Protein AF-X5QY39-F1 (afdb_monomer)

Radius of gyration: 16.55 Å; Cα contacts (8 Å, |Δi|>4): 180; chains: 1; bounding box: 40×33×47 Å

Sequence (160 aa):
MALITYFETDRGIRRLLRQPGYVEPRDAKIAARKLAQSSDRHQDLFDGYLDDIQMAYEMAAPWWADTVKAQQQQGLGRDEAIRKAFNKRAAGAAGHGNVVWIVRNYWLDCCDLNKSSGEIVYPETLLLQWLIDAKKKELVRLIACMPYWPVGMDENRAWC

Mean predicted aligned error: 3.16 Å

Nearest PDB structures (foldseek):
  4oyd-assembly2_D  TM=4.654E-01  e=6.163E+00  synthetic construct
  5jsb-assembly1_B  TM=5.039E-01  e=9.283E+00  synthetic construct
  8wcs-assembly1_A  TM=2.080E-01  e=7.564E+00  unidentified

Secondary structure (DSSP, 8-state):
-----SS-HHHHHHHHHHGGGGTSPPPHHHHT--GGGS-HHHHHHHHHHHHHHHHHHHHHHHHHHHHHHHHHTTT--HHHHHHHHHHH-TTGGGGSHHHHHHHHHHHHHHHHHHHHHS----HHIIIIIHHHHTT-HHHHHHHHT-SS-S--B-TTS-B-

pLDDT: mean 94.78, std 4.42, range [60.69, 98.75]

Foldseek 3Di:
DAFQDDDDLVVLLVCALCVVCVVPNDDPVLSPDALVNDDPVLVVLLVVLVVQLVVLCVVLRVVLVVQLVVLVVVVDDSSVSSVVSCVVPVLRSCPDPSNLVSLLVSQLVLLVCCVVVVRHHHSSCSQAVNCVVVVVPRSSSNSSSDPYRSWDADPVRHID

Solvent-accessible surface area (backbone atoms only — not comparable to full-atom values): 9031 Å² total; per-residue (Å²): 130,84,75,85,72,88,69,62,46,69,61,23,44,59,48,57,70,45,52,59,44,77,81,50,80,70,57,68,71,50,64,66,61,50,69,93,78,46,57,68,71,58,44,54,50,44,54,52,48,53,55,54,52,49,56,32,43,69,52,22,46,56,56,37,51,51,53,28,49,58,37,32,74,72,75,38,54,70,70,57,11,46,52,54,42,35,74,75,37,75,23,51,37,35,62,33,67,64,44,42,51,51,57,34,49,56,36,50,53,36,55,54,46,31,74,73,66,82,50,76,63,52,43,54,37,62,75,39,52,48,33,55,76,70,64,39,61,65,59,41,46,36,59,22,35,37,90,63,76,82,62,49,64,49,99,83,71,44,79,85

Structure (mmCIF, N/CA/C/O backbone):
data_AF-X5QY39-F1
#
_entry.id   AF-X5QY39-F1
#
loop_
_atom_site.group_PDB
_atom_site.id
_atom_site.type_symbol
_atom_site.label_atom_id
_atom_site.label_alt_id
_atom_site.label_comp_id
_atom_site.label_asym_id
_atom_site.label_entity_id
_atom_site.label_seq_id
_atom_site.pdbx_PDB_ins_code
_atom_site.Cartn_x
_atom_site.Cartn_y
_atom_site.Cartn_z
_atom_site.occupancy
_atom_site.B_iso_or_equiv
_atom_site.auth_seq_id
_atom_site.auth_comp_id
_atom_site.auth_asym_id
_atom_site.auth_atom_id
_atom_site.pdbx_PDB_model_num
ATOM 1 N N . MET A 1 1 ? -14.198 10.533 3.472 1.00 60.69 1 MET A N 1
ATOM 2 C CA . MET A 1 1 ? -13.927 10.662 4.925 1.00 60.69 1 MET A CA 1
ATOM 3 C C . MET A 1 1 ? -12.452 10.368 5.140 1.00 60.69 1 MET A C 1
ATOM 5 O O . MET A 1 1 ? -11.962 9.469 4.478 1.00 60.69 1 MET A O 1
ATOM 9 N N . ALA A 1 2 ? -11.739 11.114 5.985 1.00 84.06 2 ALA A N 1
ATOM 10 C CA . ALA A 1 2 ? -10.322 10.833 6.232 1.00 84.06 2 ALA A CA 1
ATOM 11 C C . ALA A 1 2 ? -10.155 9.503 6.989 1.00 84.06 2 ALA A C 1
ATOM 13 O O . ALA A 1 2 ? -10.902 9.241 7.937 1.00 84.06 2 ALA A O 1
ATOM 14 N N . LEU A 1 3 ? -9.180 8.683 6.592 1.00 91.94 3 LEU A N 1
ATOM 15 C CA . LEU A 1 3 ? -8.883 7.411 7.244 1.00 91.94 3 LEU A CA 1
ATOM 16 C C . LEU A 1 3 ? -8.473 7.636 8.706 1.00 91.94 3 LEU A C 1
ATOM 18 O O . LEU A 1 3 ? -7.610 8.467 8.996 1.00 91.94 3 LEU A O 1
ATOM 22 N N . ILE A 1 4 ? -9.078 6.875 9.622 1.00 93.12 4 ILE A N 1
ATOM 23 C CA . ILE A 1 4 ? -8.777 6.944 11.055 1.00 93.12 4 ILE A CA 1
ATOM 24 C C . ILE A 1 4 ? -7.444 6.247 11.330 1.00 93.12 4 ILE A C 1
ATOM 26 O O . ILE A 1 4 ? -7.333 5.028 11.194 1.00 93.12 4 ILE A O 1
ATOM 30 N N . THR A 1 5 ? -6.453 7.008 11.786 1.00 90.31 5 THR A N 1
ATOM 31 C CA . THR A 1 5 ? -5.117 6.500 12.120 1.00 90.31 5 THR A CA 1
ATOM 32 C C . THR A 1 5 ? -4.665 6.981 13.492 1.00 90.31 5 THR A C 1
ATOM 34 O O . THR A 1 5 ? -5.024 8.076 13.913 1.00 90.31 5 THR A O 1
ATOM 37 N N . TYR A 1 6 ? -3.856 6.172 14.179 1.00 88.81 6 TYR A N 1
ATOM 38 C CA . TYR A 1 6 ? -3.189 6.560 15.428 1.00 88.81 6 TYR A CA 1
ATOM 39 C C . TYR A 1 6 ? -1.720 6.941 15.211 1.00 88.81 6 TYR A C 1
ATOM 41 O O . TYR A 1 6 ? -1.192 7.816 15.886 1.00 88.81 6 TYR A O 1
ATOM 49 N N . PHE A 1 7 ? -1.056 6.290 14.254 1.00 87.19 7 PHE A N 1
ATOM 50 C CA . PHE A 1 7 ? 0.351 6.529 13.956 1.00 87.19 7 PHE A CA 1
ATOM 51 C C . PHE A 1 7 ? 0.537 7.610 12.890 1.00 87.19 7 PHE A C 1
ATOM 53 O O . PHE A 1 7 ? -0.279 7.753 11.978 1.00 87.19 7 PHE A O 1
ATOM 60 N N . GLU A 1 8 ? 1.650 8.337 12.983 1.00 91.62 8 GLU A N 1
ATOM 61 C CA . GLU A 1 8 ? 2.041 9.338 11.992 1.00 91.62 8 GLU A CA 1
ATOM 62 C C . GLU A 1 8 ? 2.308 8.701 10.624 1.00 91.62 8 GLU A C 1
ATOM 64 O O . GLU A 1 8 ? 3.168 7.823 10.480 1.00 91.62 8 GLU A O 1
ATOM 69 N N . THR A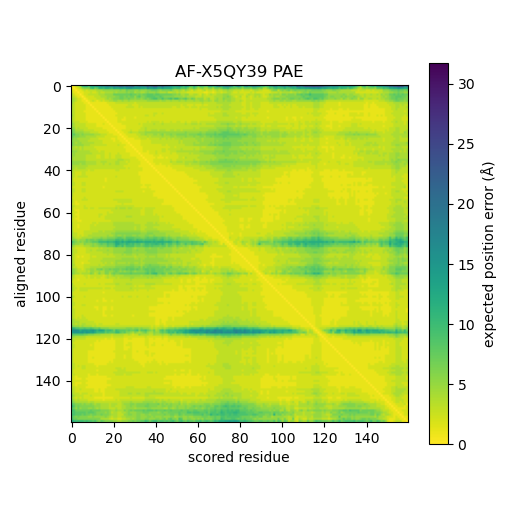 1 9 ? 1.608 9.195 9.602 1.00 94.75 9 THR A N 1
ATOM 70 C CA . THR A 1 9 ? 1.717 8.700 8.224 1.00 94.75 9 THR A CA 1
ATOM 71 C C . THR A 1 9 ? 3.149 8.795 7.694 1.00 94.75 9 THR A C 1
ATOM 73 O O . THR A 1 9 ? 3.671 7.810 7.179 1.00 94.75 9 THR A O 1
ATOM 76 N N . ASP A 1 10 ? 3.834 9.922 7.899 1.00 96.94 10 ASP A N 1
ATOM 77 C CA . ASP A 1 10 ? 5.189 10.134 7.372 1.00 96.94 10 ASP A CA 1
ATOM 78 C C . ASP A 1 10 ? 6.214 9.156 7.952 1.00 96.94 10 ASP A C 1
ATOM 80 O O . ASP A 1 10 ? 7.150 8.732 7.267 1.00 96.94 10 ASP A O 1
ATOM 84 N N . ARG A 1 11 ? 6.039 8.758 9.218 1.00 95.88 11 ARG A N 1
ATOM 85 C CA . ARG A 1 11 ? 6.880 7.732 9.837 1.00 95.88 11 ARG A CA 1
ATOM 86 C C . ARG A 1 11 ? 6.652 6.372 9.178 1.00 95.88 11 ARG A C 1
ATOM 88 O O . ARG A 1 11 ? 7.625 5.659 8.936 1.00 95.88 11 ARG A O 1
ATOM 95 N N . GLY A 1 12 ? 5.399 6.037 8.875 1.00 96.81 12 GLY A N 1
ATOM 96 C CA . GLY A 1 12 ? 5.034 4.828 8.138 1.00 96.81 12 GLY A CA 1
ATOM 97 C C . GLY A 1 12 ? 5.617 4.801 6.727 1.00 96.81 12 GLY A C 1
ATOM 98 O O . GLY A 1 12 ? 6.260 3.820 6.360 1.00 96.81 12 GLY A O 1
ATOM 99 N N . ILE A 1 13 ? 5.501 5.911 5.990 1.00 98.12 13 ILE A N 1
ATOM 100 C CA . ILE A 1 13 ? 6.080 6.066 4.647 1.00 98.12 13 ILE A CA 1
ATOM 101 C C . ILE A 1 13 ? 7.588 5.813 4.676 1.00 98.12 13 ILE A C 1
ATOM 103 O O . ILE A 1 13 ? 8.093 4.945 3.964 1.00 98.12 13 ILE A O 1
ATOM 107 N N . ARG A 1 14 ? 8.316 6.539 5.538 1.00 97.75 14 ARG A N 1
ATOM 108 C CA . ARG A 1 14 ? 9.777 6.404 5.643 1.00 97.75 14 ARG A CA 1
ATOM 109 C C . ARG A 1 14 ? 10.202 4.988 6.014 1.00 97.75 14 ARG A C 1
ATOM 111 O O . ARG A 1 14 ? 11.219 4.522 5.511 1.00 97.75 14 ARG A O 1
ATOM 118 N N . ARG A 1 15 ? 9.458 4.326 6.908 1.00 97.19 15 ARG A N 1
ATOM 119 C CA . ARG A 1 15 ? 9.722 2.937 7.301 1.00 97.19 15 ARG A CA 1
ATOM 120 C C . ARG A 1 15 ? 9.569 2.008 6.101 1.00 97.19 15 ARG A C 1
ATOM 122 O O . ARG A 1 15 ? 10.509 1.288 5.789 1.00 97.19 15 ARG A O 1
ATOM 129 N N . LEU A 1 16 ? 8.414 2.034 5.442 1.00 97.69 16 LEU A N 1
ATOM 130 C CA . LEU A 1 16 ? 8.081 1.080 4.386 1.00 97.69 16 LEU A CA 1
ATOM 131 C C . LEU A 1 16 ? 8.958 1.254 3.142 1.00 97.69 16 LEU A C 1
ATOM 133 O O . LEU A 1 16 ? 9.442 0.261 2.615 1.00 97.69 16 LEU A O 1
ATOM 137 N N . LEU A 1 17 ? 9.271 2.485 2.728 1.00 97.88 17 LEU A N 1
ATOM 138 C CA . LEU A 1 17 ? 10.171 2.710 1.586 1.00 97.88 17 LEU A CA 1
ATOM 139 C C . LEU A 1 17 ? 11.626 2.285 1.852 1.00 97.88 17 LEU A C 1
ATOM 141 O O . LEU A 1 17 ? 12.383 2.067 0.915 1.00 97.88 17 LEU A O 1
ATOM 145 N N . ARG A 1 18 ? 12.047 2.190 3.120 1.00 96.19 18 ARG A N 1
ATOM 146 C CA . ARG A 1 18 ? 13.415 1.781 3.489 1.00 96.19 18 ARG A CA 1
ATOM 147 C C . ARG A 1 18 ? 13.533 0.304 3.832 1.00 96.19 18 ARG A C 1
ATOM 149 O O . ARG A 1 18 ? 14.602 -0.266 3.649 1.00 96.19 18 ARG A O 1
ATOM 156 N N . GLN A 1 19 ? 12.466 -0.289 4.362 1.00 94.94 19 GLN A N 1
ATOM 157 C CA . GLN A 1 19 ? 12.480 -1.630 4.942 1.00 94.94 19 GLN A CA 1
ATOM 158 C C . GLN A 1 19 ? 13.056 -2.708 4.006 1.00 94.94 19 GLN A C 1
ATOM 160 O O . GLN A 1 19 ? 13.890 -3.478 4.482 1.00 94.94 19 GLN A O 1
ATOM 165 N N . PRO A 1 20 ? 12.693 -2.773 2.709 1.00 95.00 20 PRO A N 1
ATOM 166 C CA . PRO A 1 20 ? 13.219 -3.806 1.813 1.00 95.00 20 PRO A CA 1
ATOM 167 C C . PRO A 1 20 ? 14.736 -3.702 1.614 1.00 95.00 20 PRO A C 1
ATOM 169 O O . PRO A 1 20 ? 15.419 -4.719 1.522 1.00 95.00 20 PRO A O 1
ATOM 172 N N . GLY A 1 21 ? 15.277 -2.479 1.675 1.00 93.81 21 GLY A N 1
ATOM 173 C CA . GLY A 1 21 ? 16.712 -2.195 1.614 1.00 93.81 21 GLY A CA 1
ATOM 174 C C . GLY A 1 21 ? 17.538 -2.766 2.769 1.00 93.81 21 GLY A C 1
ATOM 175 O O . GLY A 1 21 ? 18.758 -2.847 2.651 1.00 93.81 21 GLY A O 1
ATOM 176 N N . TYR A 1 22 ? 16.903 -3.171 3.874 1.00 91.38 22 TYR A N 1
ATOM 177 C CA . TYR A 1 22 ? 17.579 -3.879 4.968 1.00 91.38 22 TYR A CA 1
ATOM 178 C C . TYR A 1 22 ? 17.797 -5.367 4.681 1.00 91.38 22 TYR A C 1
ATOM 180 O O . TYR A 1 22 ? 18.602 -5.996 5.363 1.00 91.38 22 TYR A O 1
ATOM 188 N N . VAL A 1 23 ? 17.082 -5.921 3.700 1.00 89.88 23 VAL A N 1
ATOM 189 C CA . VAL A 1 23 ? 17.199 -7.323 3.282 1.00 89.88 23 VAL A CA 1
ATOM 190 C C . VAL A 1 23 ? 18.041 -7.419 2.014 1.00 89.88 23 VAL A C 1
ATOM 192 O O . VAL A 1 23 ? 19.002 -8.181 1.959 1.00 89.88 23 VAL A O 1
ATOM 195 N N . GLU A 1 24 ? 17.714 -6.602 1.014 1.00 89.81 24 GLU A N 1
ATOM 196 C CA . GLU A 1 24 ? 18.415 -6.548 -0.264 1.00 89.81 24 GLU A CA 1
ATOM 197 C C . GLU A 1 24 ? 18.715 -5.082 -0.622 1.00 89.81 24 GLU A C 1
ATOM 199 O O . GLU A 1 24 ? 17.776 -4.293 -0.778 1.00 89.81 24 GLU A O 1
ATOM 204 N N . PRO A 1 25 ? 19.998 -4.691 -0.766 1.00 92.94 25 PRO A N 1
ATOM 205 C CA . PRO A 1 25 ? 20.374 -3.309 -1.038 1.00 92.94 25 PRO A CA 1
ATOM 206 C C . PRO A 1 25 ? 19.656 -2.723 -2.256 1.00 92.94 25 PRO A C 1
ATOM 208 O O . PRO A 1 25 ? 19.605 -3.331 -3.323 1.00 92.94 25 PRO A O 1
ATOM 211 N N . ARG A 1 26 ? 19.129 -1.506 -2.102 1.00 94.69 26 ARG A N 1
ATOM 212 C CA . ARG A 1 26 ? 18.454 -0.774 -3.177 1.00 94.69 26 ARG A CA 1
ATOM 213 C C . ARG A 1 26 ? 19.401 0.217 -3.835 1.00 94.69 26 ARG A C 1
ATOM 215 O O . ARG A 1 26 ? 19.980 1.071 -3.165 1.00 94.69 26 ARG A O 1
ATOM 222 N N . ASP A 1 27 ? 19.505 0.143 -5.156 1.00 96.62 27 ASP A N 1
ATOM 223 C CA . ASP A 1 27 ? 20.116 1.202 -5.961 1.00 96.62 27 ASP A CA 1
ATOM 224 C C . ASP A 1 27 ? 19.245 2.472 -5.943 1.00 96.62 27 ASP A C 1
ATOM 226 O O . ASP A 1 27 ? 18.044 2.431 -6.223 1.00 96.62 27 ASP A O 1
ATOM 230 N N . ALA A 1 28 ? 19.858 3.616 -5.632 1.00 94.19 28 ALA A N 1
ATOM 231 C CA . ALA A 1 28 ? 19.149 4.884 -5.477 1.00 94.19 28 ALA A CA 1
ATOM 232 C C . ALA A 1 28 ? 18.534 5.414 -6.784 1.00 94.19 28 ALA A C 1
ATOM 234 O O . ALA A 1 28 ? 17.495 6.074 -6.738 1.00 94.19 28 ALA A O 1
ATOM 235 N N . LYS A 1 29 ? 19.141 5.135 -7.946 1.00 94.81 29 LYS A N 1
ATOM 236 C CA . LYS A 1 29 ? 18.600 5.547 -9.251 1.00 94.81 29 LYS A CA 1
ATOM 237 C C . LYS A 1 29 ? 17.356 4.737 -9.589 1.00 94.81 29 LYS A C 1
ATOM 239 O O . LYS A 1 29 ? 16.374 5.313 -10.046 1.00 94.81 29 LYS A O 1
ATOM 244 N N . ILE A 1 30 ? 17.380 3.429 -9.323 1.00 95.50 30 ILE A N 1
ATOM 245 C CA . ILE A 1 30 ? 16.208 2.561 -9.506 1.00 95.50 30 ILE A CA 1
ATOM 246 C C . ILE A 1 30 ? 15.089 2.969 -8.537 1.00 95.50 30 ILE A C 1
ATOM 248 O O . ILE A 1 30 ? 13.947 3.134 -8.958 1.00 95.50 30 ILE A O 1
ATOM 252 N N . ALA A 1 31 ? 15.411 3.227 -7.266 1.00 94.88 31 ALA A N 1
ATOM 253 C CA . ALA A 1 31 ? 14.425 3.648 -6.266 1.00 94.88 31 ALA A CA 1
ATOM 254 C C . ALA A 1 31 ? 13.752 4.995 -6.596 1.00 94.88 31 ALA A C 1
ATOM 256 O O . ALA A 1 31 ? 12.590 5.205 -6.250 1.00 94.88 31 ALA A O 1
ATOM 257 N N . ALA A 1 32 ? 14.461 5.897 -7.283 1.00 94.44 32 ALA A N 1
ATOM 258 C CA . ALA A 1 32 ? 13.948 7.201 -7.702 1.00 94.44 32 ALA A CA 1
ATOM 259 C C . ALA A 1 32 ? 13.116 7.171 -9.001 1.00 94.44 32 ALA A C 1
ATOM 261 O O . ALA A 1 32 ? 12.614 8.222 -9.416 1.00 94.44 32 ALA A O 1
ATOM 262 N N . ARG A 1 33 ? 12.974 6.005 -9.649 1.00 95.06 33 ARG A N 1
ATOM 263 C CA . ARG A 1 33 ? 12.281 5.855 -10.935 1.00 95.06 33 ARG A CA 1
ATOM 264 C C . ARG A 1 33 ? 10.829 6.327 -10.847 1.00 95.06 33 ARG A C 1
ATOM 266 O O . ARG A 1 33 ? 10.068 5.929 -9.961 1.00 95.06 33 ARG A O 1
ATOM 273 N N . LYS A 1 34 ? 10.441 7.179 -11.795 1.00 96.38 34 LYS A N 1
ATOM 274 C CA . LYS A 1 34 ? 9.067 7.677 -11.929 1.00 96.38 34 LYS A CA 1
ATOM 275 C C . LYS A 1 34 ? 8.237 6.760 -12.818 1.00 96.38 34 LYS A C 1
ATOM 277 O O . LYS A 1 34 ? 8.775 6.150 -13.733 1.00 96.38 34 LYS A O 1
ATOM 282 N N . LEU A 1 35 ? 6.923 6.744 -12.592 1.00 95.38 35 LEU A N 1
ATOM 283 C CA . LEU A 1 35 ? 5.959 5.977 -13.389 1.00 95.38 35 LEU A CA 1
ATOM 284 C C . LEU A 1 35 ? 6.146 6.198 -14.900 1.00 95.38 35 LEU A C 1
ATOM 286 O O . LEU A 1 35 ? 6.345 5.245 -15.641 1.00 95.38 35 LEU A O 1
ATOM 290 N N . ALA A 1 36 ? 6.218 7.458 -15.338 1.00 95.12 36 ALA A N 1
ATOM 291 C CA . ALA A 1 36 ? 6.392 7.824 -16.748 1.00 95.12 36 ALA A CA 1
ATOM 292 C C . ALA A 1 36 ? 7.756 7.435 -17.358 1.00 95.12 36 ALA A C 1
ATOM 294 O O . ALA A 1 36 ? 7.968 7.600 -18.554 1.00 95.12 36 ALA A O 1
ATOM 295 N N . GLN A 1 37 ? 8.710 6.990 -16.537 1.00 93.88 37 GLN A N 1
ATOM 296 C CA . GLN A 1 37 ? 10.016 6.491 -16.980 1.00 93.88 37 GLN A CA 1
ATOM 297 C C . GLN A 1 37 ? 10.068 4.961 -16.991 1.00 93.88 37 GLN A C 1
ATOM 299 O O . GLN A 1 37 ? 11.124 4.402 -17.287 1.00 93.88 37 GLN A O 1
ATOM 304 N N . SER A 1 38 ? 8.974 4.304 -16.598 1.00 94.00 38 SER A N 1
ATOM 305 C CA . SER A 1 38 ? 8.880 2.853 -16.556 1.00 94.00 38 SER A CA 1
ATOM 306 C C . SER A 1 38 ? 8.217 2.275 -17.796 1.00 94.00 38 SER A C 1
ATOM 308 O O . SER A 1 38 ? 7.459 2.969 -18.470 1.00 94.00 38 SER A O 1
ATOM 310 N N . SER A 1 39 ? 8.501 1.012 -18.105 1.00 95.44 39 SER A N 1
ATOM 311 C CA . SER A 1 39 ? 7.865 0.307 -19.223 1.00 95.44 39 SER A CA 1
ATOM 312 C C . SER A 1 39 ? 6.335 0.340 -19.133 1.00 95.44 39 SER A C 1
ATOM 314 O O . SER A 1 39 ? 5.803 0.236 -18.027 1.00 95.44 39 SER A O 1
ATOM 316 N N . ASP A 1 40 ? 5.640 0.315 -20.271 1.00 96.44 40 ASP A N 1
ATOM 317 C CA . ASP A 1 40 ? 4.168 0.301 -20.339 1.00 96.44 40 ASP A CA 1
ATOM 318 C C . ASP A 1 40 ? 3.543 -0.779 -19.441 1.00 96.44 40 ASP A C 1
ATOM 320 O O . ASP A 1 40 ? 2.627 -0.501 -18.681 1.00 96.44 40 ASP A O 1
ATOM 324 N N . ARG A 1 41 ? 4.137 -1.979 -19.386 1.00 97.44 41 ARG A N 1
ATOM 325 C CA . ARG A 1 41 ? 3.662 -3.068 -18.512 1.00 97.44 41 ARG A CA 1
ATOM 326 C C . ARG A 1 41 ? 3.690 -2.732 -17.016 1.00 97.44 41 ARG A C 1
ATOM 328 O O . ARG A 1 41 ? 2.857 -3.228 -16.268 1.00 97.44 41 ARG A O 1
ATOM 335 N N . HIS A 1 42 ? 4.658 -1.935 -16.563 1.00 98.12 42 HIS A N 1
ATOM 336 C CA . HIS A 1 42 ? 4.724 -1.488 -15.168 1.00 98.12 42 HIS A CA 1
ATOM 337 C C . HIS A 1 42 ? 3.701 -0.387 -14.892 1.00 98.12 42 HIS A C 1
ATOM 339 O O . HIS A 1 42 ? 3.183 -0.305 -13.779 1.00 98.12 42 HIS A O 1
ATOM 345 N N . GLN A 1 43 ? 3.409 0.439 -15.899 1.00 97.81 43 GLN A N 1
ATOM 346 C CA . GLN A 1 43 ? 2.351 1.439 -15.817 1.00 97.81 43 GLN A CA 1
ATOM 347 C C . GLN A 1 43 ? 0.984 0.751 -15.720 1.00 97.81 43 GLN A C 1
ATOM 349 O O . GLN A 1 43 ? 0.259 1.012 -14.765 1.00 97.81 43 GLN A O 1
ATOM 354 N N . ASP A 1 44 ? 0.715 -0.229 -16.588 1.00 98.25 44 ASP A N 1
ATOM 355 C CA . ASP A 1 44 ? -0.503 -1.049 -16.554 1.00 98.25 44 ASP A CA 1
ATOM 356 C C . ASP A 1 44 ? -0.663 -1.781 -15.209 1.00 98.25 44 ASP A C 1
ATOM 358 O O . ASP A 1 44 ? -1.753 -1.824 -14.634 1.00 98.25 44 ASP A O 1
ATOM 362 N N . LEU A 1 45 ? 0.433 -2.332 -14.668 1.00 98.56 45 LEU A N 1
ATOM 363 C CA . LEU A 1 45 ? 0.425 -2.987 -13.358 1.00 98.56 45 LEU A CA 1
ATOM 364 C C . LEU A 1 45 ? 0.067 -2.001 -12.234 1.00 98.56 45 LEU A C 1
ATOM 366 O O . LEU A 1 45 ? -0.674 -2.354 -11.317 1.00 98.56 45 LEU A O 1
ATOM 370 N N . PHE A 1 46 ? 0.578 -0.769 -12.292 1.00 98.62 46 PHE A N 1
ATOM 371 C CA . PHE A 1 46 ? 0.246 0.260 -11.309 1.00 98.62 46 PHE A CA 1
ATOM 372 C C . PHE A 1 46 ? -1.195 0.761 -11.436 1.00 98.62 46 PHE A C 1
ATOM 374 O O . PHE A 1 46 ? -1.835 0.996 -10.412 1.00 98.62 46 PHE A O 1
ATOM 381 N N . ASP A 1 47 ? -1.716 0.895 -12.653 1.00 98.56 47 ASP A N 1
ATOM 382 C CA . ASP A 1 47 ? -3.107 1.289 -12.877 1.00 98.56 47 ASP A CA 1
ATOM 383 C C . ASP A 1 47 ? -4.067 0.229 -12.320 1.00 98.56 47 ASP A C 1
ATOM 385 O O . ASP A 1 47 ? -4.967 0.562 -11.547 1.00 98.56 47 ASP A O 1
ATOM 389 N N . GLY A 1 48 ? -3.797 -1.056 -12.580 1.00 98.69 48 GLY A N 1
ATOM 390 C CA . GLY A 1 48 ? -4.547 -2.150 -11.957 1.00 98.69 48 GLY A CA 1
ATOM 391 C C . GLY A 1 48 ? -4.455 -2.124 -10.428 1.00 98.69 48 GLY A C 1
ATOM 392 O O . GLY A 1 48 ? -5.472 -2.212 -9.740 1.00 98.69 48 GLY A O 1
ATOM 393 N N . TYR A 1 49 ? -3.247 -1.929 -9.885 1.00 98.75 49 TYR A N 1
ATOM 394 C CA . TYR A 1 49 ? -3.044 -1.809 -8.438 1.00 98.75 49 TYR A CA 1
ATOM 395 C C . TYR A 1 49 ? -3.886 -0.682 -7.841 1.00 98.75 49 TYR A C 1
ATOM 397 O O . TYR A 1 49 ? -4.478 -0.848 -6.773 1.00 98.75 49 TYR A O 1
ATOM 405 N N . LEU A 1 50 ? -3.920 0.469 -8.514 1.00 98.50 50 LEU A N 1
ATOM 406 C CA . LEU A 1 50 ? -4.625 1.654 -8.058 1.00 98.50 50 LEU A CA 1
ATOM 407 C C . LEU A 1 50 ? -6.137 1.415 -7.968 1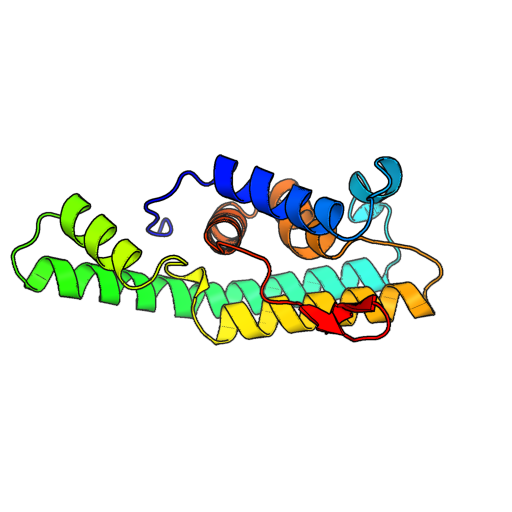.00 98.50 50 LEU A C 1
ATOM 409 O O . LEU A 1 50 ? -6.745 1.825 -6.975 1.00 98.50 50 LEU A O 1
ATOM 413 N N . ASP A 1 51 ? -6.722 0.751 -8.960 1.00 98.44 51 ASP A N 1
ATOM 414 C CA . ASP A 1 51 ? -8.148 0.420 -8.974 1.00 98.44 51 ASP A CA 1
ATOM 415 C C . ASP A 1 51 ? -8.497 -0.587 -7.867 1.00 98.44 51 ASP A C 1
ATOM 417 O O . ASP A 1 51 ? -9.403 -0.354 -7.055 1.00 98.44 51 ASP A O 1
ATOM 421 N N . ASP A 1 52 ? -7.713 -1.658 -7.750 1.00 98.69 52 ASP A N 1
ATOM 422 C CA . ASP A 1 52 ? -7.937 -2.708 -6.758 1.00 98.69 52 ASP A CA 1
ATOM 423 C C . ASP A 1 52 ? -7.776 -2.191 -5.323 1.00 98.69 52 ASP A C 1
ATOM 425 O O . ASP A 1 52 ? -8.621 -2.439 -4.449 1.00 98.69 52 ASP A O 1
ATOM 429 N N . ILE A 1 53 ? -6.710 -1.431 -5.048 1.00 98.50 53 ILE A N 1
ATOM 430 C CA . ILE A 1 53 ? -6.473 -0.895 -3.704 1.00 98.50 53 ILE A CA 1
ATOM 431 C C . ILE A 1 53 ? -7.507 0.170 -3.329 1.00 98.50 53 ILE A C 1
ATOM 433 O O . ILE A 1 53 ? -7.847 0.294 -2.148 1.00 98.50 53 ILE A O 1
ATOM 437 N N . GLN A 1 54 ? -8.038 0.911 -4.306 1.00 98.38 54 GLN A N 1
ATOM 438 C CA . GLN A 1 54 ? -9.135 1.853 -4.096 1.00 98.38 54 GLN A CA 1
ATOM 439 C C . GLN A 1 54 ? -10.418 1.116 -3.693 1.00 98.38 54 GLN A C 1
ATOM 441 O O . GLN A 1 54 ? -11.029 1.470 -2.681 1.00 98.38 54 GLN A O 1
ATOM 446 N N . MET A 1 55 ? -10.777 0.039 -4.395 1.00 97.88 55 MET A N 1
ATOM 447 C CA . MET A 1 55 ? -11.915 -0.806 -4.021 1.00 97.88 55 MET A CA 1
ATOM 448 C C . MET A 1 55 ? -11.732 -1.413 -2.619 1.00 97.88 55 MET A C 1
ATOM 450 O O . MET A 1 55 ? -12.643 -1.389 -1.786 1.00 97.88 55 MET A O 1
ATOM 454 N N . ALA A 1 56 ? -10.534 -1.908 -2.296 1.00 98.00 56 ALA A N 1
ATOM 455 C CA . ALA A 1 56 ? -10.259 -2.440 -0.964 1.00 98.00 56 ALA A CA 1
ATOM 456 C C . ALA A 1 56 ? -10.288 -1.366 0.132 1.00 98.00 56 ALA A C 1
ATOM 458 O O . ALA A 1 56 ? -10.736 -1.651 1.246 1.00 98.00 56 ALA A O 1
ATOM 459 N N . TYR A 1 57 ? -9.857 -0.137 -0.163 1.00 97.81 57 TYR A N 1
ATOM 460 C CA . TYR A 1 57 ? -9.971 1.000 0.752 1.00 97.81 57 TYR A CA 1
ATOM 461 C C . TYR A 1 57 ? -11.434 1.293 1.105 1.00 97.81 57 TYR A C 1
ATOM 463 O O . TYR A 1 57 ? -11.750 1.498 2.281 1.00 97.81 57 TYR A O 1
ATOM 471 N N . GLU A 1 58 ? -12.330 1.258 0.118 1.00 97.19 58 GLU A N 1
ATOM 472 C CA . GLU A 1 58 ? -13.762 1.517 0.306 1.00 97.19 58 GLU A CA 1
ATOM 473 C C . GLU A 1 58 ? -14.442 0.497 1.223 1.00 97.19 58 GLU A C 1
ATOM 475 O O . GLU A 1 58 ? -15.409 0.833 1.902 1.00 97.19 58 GLU A O 1
ATOM 480 N N . MET A 1 59 ? -13.894 -0.715 1.330 1.0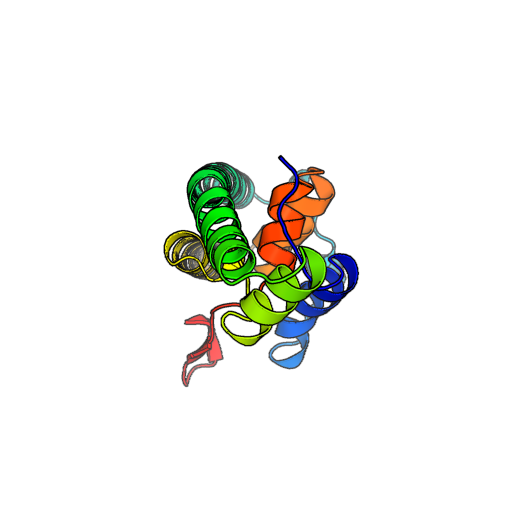0 96.69 59 MET A N 1
ATOM 481 C CA . MET A 1 59 ? -14.345 -1.731 2.285 1.00 96.69 59 MET A CA 1
ATOM 482 C C . MET A 1 59 ? -13.640 -1.607 3.643 1.00 96.69 59 MET A C 1
ATOM 484 O O . MET A 1 59 ? -14.267 -1.668 4.706 1.00 96.69 59 MET A O 1
ATOM 488 N N . ALA A 1 60 ? -12.319 -1.422 3.623 1.00 97.44 60 ALA A N 1
ATOM 489 C CA . ALA A 1 60 ? -11.481 -1.456 4.815 1.00 97.44 60 ALA A CA 1
ATOM 490 C C . ALA A 1 60 ? -11.673 -0.227 5.713 1.00 97.44 60 ALA A C 1
ATOM 492 O O . ALA A 1 60 ? -11.639 -0.346 6.942 1.00 97.44 60 ALA A O 1
ATOM 493 N N . ALA A 1 61 ? -11.877 0.957 5.128 1.00 97.12 61 ALA A N 1
ATOM 494 C CA . ALA A 1 61 ? -12.032 2.189 5.894 1.00 97.12 61 ALA A CA 1
ATOM 495 C C . ALA A 1 61 ? -13.332 2.208 6.729 1.00 97.12 61 ALA A C 1
ATOM 497 O O . ALA A 1 61 ? -13.234 2.495 7.928 1.00 97.12 61 ALA A O 1
ATOM 498 N N . PRO A 1 62 ? -14.520 1.850 6.191 1.00 96.69 62 PRO A N 1
ATOM 499 C CA . PRO A 1 62 ? -15.735 1.700 6.996 1.00 96.69 62 PRO A CA 1
ATOM 500 C C . PRO A 1 62 ? -15.616 0.612 8.064 1.00 96.69 62 PRO A C 1
ATOM 502 O O . PRO A 1 62 ? -15.905 0.875 9.229 1.00 96.69 62 PRO A O 1
ATOM 505 N N . TRP A 1 63 ? -15.091 -0.566 7.711 1.00 96.44 63 TRP A N 1
ATOM 506 C CA . TRP A 1 63 ? -14.85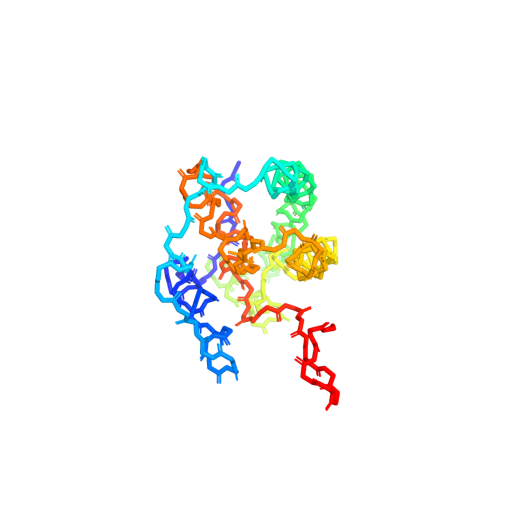9 -1.653 8.671 1.00 96.44 63 TRP A CA 1
ATOM 507 C C . TRP A 1 63 ? -14.005 -1.206 9.869 1.00 96.44 63 TRP A C 1
ATOM 509 O O . TRP A 1 63 ? -14.279 -1.537 11.031 1.00 96.44 63 TRP A O 1
ATOM 519 N N . TRP A 1 64 ? -12.960 -0.423 9.600 1.00 96.94 64 TRP A N 1
ATOM 520 C CA . TRP A 1 64 ? -12.107 0.119 10.648 1.00 96.94 64 TRP A CA 1
ATOM 521 C C . TRP A 1 64 ? -12.816 1.190 11.480 1.00 96.94 64 TRP A C 1
ATOM 523 O O . TRP A 1 64 ? -12.705 1.190 12.709 1.00 96.94 64 TRP A O 1
ATOM 533 N N . ALA A 1 65 ? -13.585 2.069 10.837 1.00 96.19 65 ALA A N 1
ATOM 534 C CA . ALA A 1 65 ? -14.387 3.069 11.530 1.00 96.19 65 ALA A CA 1
ATOM 535 C C . ALA A 1 65 ? -15.405 2.425 12.482 1.00 96.19 65 ALA A C 1
ATOM 537 O O . ALA A 1 65 ? -15.508 2.849 13.635 1.00 96.19 65 ALA A O 1
ATOM 538 N N . ASP A 1 66 ? -16.071 1.353 12.058 1.00 95.44 66 ASP A N 1
ATOM 539 C CA . ASP A 1 66 ? -16.991 0.590 12.904 1.00 95.44 66 ASP A CA 1
ATOM 540 C C . ASP A 1 66 ? -16.266 -0.110 14.060 1.00 95.44 66 ASP A C 1
ATOM 542 O O . ASP A 1 66 ? -16.762 -0.130 15.188 1.00 95.44 66 ASP A O 1
ATOM 546 N N . THR A 1 67 ? -15.043 -0.600 13.830 1.00 93.88 67 THR A N 1
ATOM 547 C CA . THR A 1 67 ? -14.196 -1.160 14.896 1.00 93.88 67 THR A CA 1
ATOM 548 C C . THR A 1 67 ? -13.880 -0.118 15.977 1.00 93.88 67 THR A C 1
ATOM 550 O O . THR A 1 67 ? -13.947 -0.424 17.172 1.00 93.88 67 THR A O 1
ATOM 553 N N . VAL A 1 68 ? -13.555 1.118 15.584 1.00 94.94 68 VAL A N 1
ATOM 554 C CA . VAL A 1 68 ? -13.313 2.230 16.521 1.00 94.94 68 VAL A CA 1
ATOM 555 C C . VAL A 1 68 ? -14.610 2.642 17.219 1.00 94.94 68 VAL A C 1
ATOM 557 O O . VAL A 1 68 ? -14.627 2.795 18.442 1.00 94.94 68 VAL A O 1
ATOM 560 N N . LYS A 1 69 ? -15.717 2.749 16.479 1.00 95.00 69 LYS A N 1
ATOM 561 C CA . LYS A 1 69 ? -17.042 3.081 17.020 1.00 95.00 69 LYS A CA 1
ATOM 562 C C . LYS A 1 69 ? -17.497 2.075 18.078 1.00 95.00 69 LYS A C 1
ATOM 564 O O . LYS A 1 69 ? -18.007 2.479 19.120 1.00 95.00 69 LYS A O 1
ATOM 569 N N . ALA A 1 70 ? -17.240 0.785 17.870 1.00 92.88 70 ALA A N 1
ATOM 570 C CA . ALA A 1 70 ? -17.523 -0.252 18.858 1.00 92.88 70 ALA A CA 1
ATOM 571 C C . ALA A 1 70 ? -16.732 -0.058 20.166 1.00 92.88 70 ALA A C 1
ATOM 573 O O . ALA A 1 70 ? -17.238 -0.380 21.238 1.00 92.88 70 ALA A O 1
ATOM 574 N N . GLN A 1 71 ? -15.513 0.502 20.118 1.00 92.12 71 GLN A N 1
ATOM 575 C CA . GLN A 1 71 ? -14.777 0.882 21.333 1.00 92.12 71 GLN A CA 1
ATOM 576 C C . GLN A 1 71 ? -15.405 2.105 22.020 1.00 92.12 71 GLN A C 1
ATOM 578 O O . GLN A 1 71 ? -15.475 2.139 23.246 1.00 92.12 71 GLN A O 1
ATOM 583 N N . GLN A 1 72 ? -15.912 3.080 21.260 1.00 93.44 72 GLN A N 1
ATOM 584 C CA . GLN A 1 72 ? -16.615 4.241 21.827 1.00 93.44 72 GLN A CA 1
ATOM 585 C C . GLN A 1 72 ? -17.929 3.844 22.513 1.00 93.44 72 GLN A C 1
ATOM 587 O O . GLN A 1 72 ? -18.260 4.372 23.570 1.00 93.44 72 GLN A O 1
ATOM 592 N N . GLN A 1 73 ? -18.651 2.864 21.962 1.00 93.12 73 GLN A N 1
ATOM 593 C CA . GLN A 1 73 ? -19.870 2.313 22.570 1.00 93.12 73 GLN A CA 1
ATOM 594 C C . GLN A 1 73 ? -19.619 1.625 23.923 1.00 93.12 73 GLN A C 1
ATOM 596 O O . GLN A 1 73 ? -20.560 1.420 24.681 1.00 93.12 73 GLN A O 1
ATOM 601 N N . GLN A 1 74 ? -18.360 1.323 24.263 1.00 90.81 74 GLN A N 1
ATOM 602 C CA . GLN A 1 74 ? -17.955 0.853 25.595 1.00 90.81 74 GLN A CA 1
ATOM 603 C C . GLN A 1 74 ? -17.702 2.005 26.586 1.00 90.81 74 GLN A C 1
ATOM 605 O O . GLN A 1 74 ? -17.115 1.782 27.642 1.00 90.81 74 GLN A O 1
ATOM 610 N N . GLY A 1 75 ? -18.102 3.234 26.247 1.00 91.69 75 GLY A N 1
ATOM 611 C CA . GLY A 1 75 ? -17.941 4.421 27.091 1.00 91.69 75 GLY A CA 1
ATOM 612 C C .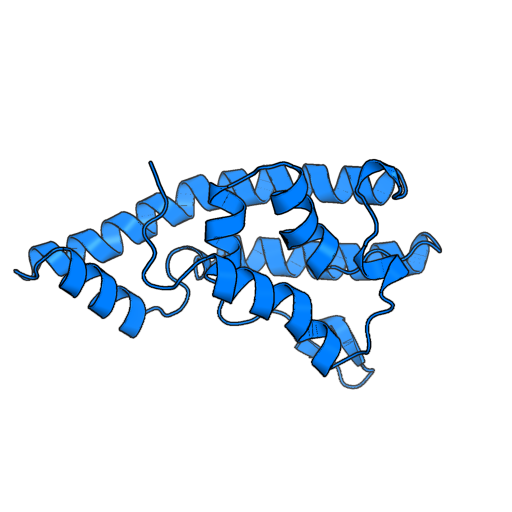 GLY A 1 75 ? -16.590 5.127 26.951 1.00 91.69 75 GLY A C 1
ATOM 613 O O . GLY A 1 75 ? -16.311 6.048 27.712 1.00 91.69 75 GLY A O 1
ATOM 614 N N . LEU A 1 76 ? -15.747 4.721 25.995 1.00 90.50 76 LEU A N 1
ATOM 615 C CA . LEU A 1 76 ? -14.440 5.345 25.782 1.00 90.50 76 LEU A CA 1
ATOM 616 C C . LEU A 1 76 ? -14.560 6.653 24.996 1.00 90.50 76 LEU A C 1
ATOM 618 O O . LEU A 1 76 ? -15.284 6.740 23.998 1.00 90.50 76 LEU A O 1
ATOM 622 N N . GLY A 1 77 ? -13.760 7.646 25.390 1.00 93.00 77 GLY A N 1
ATOM 623 C CA . GLY A 1 77 ? -13.537 8.842 24.581 1.00 93.00 77 GLY A CA 1
ATOM 624 C C . GLY A 1 77 ? -12.936 8.489 23.215 1.00 93.00 77 GLY A C 1
ATOM 625 O O . GLY A 1 77 ? -12.304 7.445 23.050 1.00 93.00 77 GLY A O 1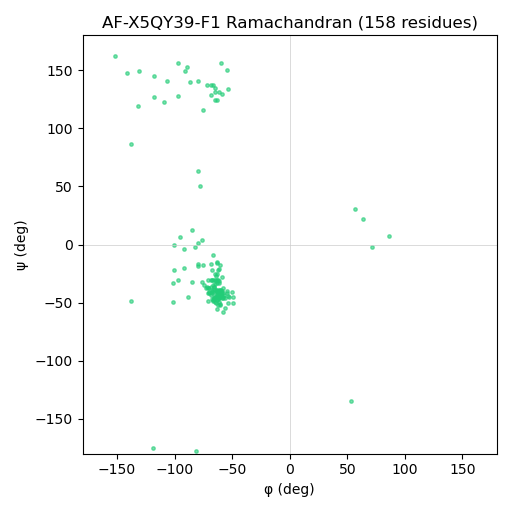
ATOM 626 N N . ARG A 1 78 ? -13.116 9.359 22.214 1.00 91.44 78 ARG A N 1
ATOM 627 C CA . ARG A 1 78 ? -12.689 9.101 20.824 1.00 91.44 78 ARG A CA 1
ATOM 628 C C . ARG A 1 78 ? -11.212 8.705 20.710 1.00 91.44 78 ARG A C 1
ATOM 630 O O . ARG A 1 78 ? -10.907 7.691 20.088 1.00 91.44 78 ARG A O 1
ATOM 637 N N . ASP A 1 79 ? -10.311 9.467 21.321 1.00 93.31 79 ASP A N 1
ATOM 638 C CA . ASP A 1 79 ? -8.866 9.219 21.209 1.00 93.31 79 ASP A CA 1
ATOM 639 C C . ASP A 1 79 ? -8.454 7.928 21.921 1.00 93.31 79 ASP A C 1
ATOM 641 O O . ASP A 1 79 ? -7.633 7.153 21.424 1.00 93.31 79 ASP A O 1
ATOM 645 N N . GLU A 1 80 ? -9.086 7.638 23.059 1.00 94.25 80 GLU A N 1
ATOM 646 C CA . GLU A 1 80 ? -8.865 6.396 23.790 1.00 94.25 80 GLU A CA 1
ATOM 647 C C . GLU A 1 80 ? -9.390 5.180 23.018 1.00 94.25 80 GLU A C 1
ATOM 649 O O . GLU A 1 80 ? -8.707 4.155 22.951 1.00 94.25 80 GLU A O 1
ATOM 654 N N . ALA A 1 81 ? -10.553 5.304 22.376 1.00 94.00 81 ALA A N 1
ATOM 655 C CA . ALA A 1 81 ? -11.123 4.282 21.508 1.00 94.00 81 ALA A CA 1
ATOM 656 C C . ALA A 1 81 ? -10.201 3.968 20.321 1.00 94.00 81 ALA A C 1
ATOM 658 O O . ALA A 1 81 ? -9.938 2.795 20.046 1.00 94.00 81 ALA A O 1
ATOM 659 N N . ILE A 1 82 ? -9.655 4.999 19.663 1.00 93.50 82 ILE A N 1
ATOM 660 C CA . ILE A 1 82 ? -8.679 4.850 18.573 1.00 93.50 82 ILE A CA 1
ATOM 661 C C . ILE A 1 82 ? -7.428 4.125 19.080 1.00 93.50 82 ILE A C 1
ATOM 663 O O . ILE A 1 82 ? -7.036 3.105 18.510 1.00 93.50 82 ILE A O 1
ATO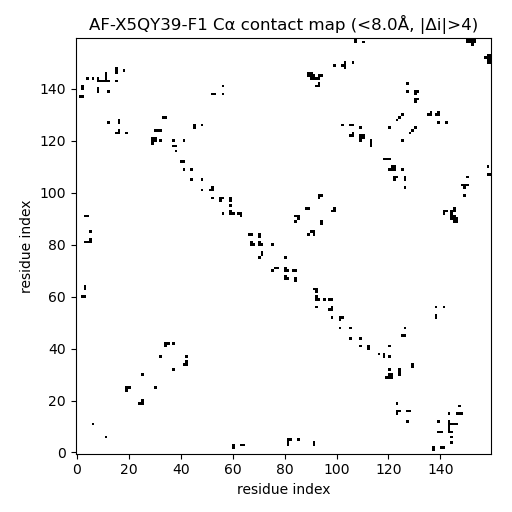M 667 N N . ARG A 1 83 ? -6.829 4.598 20.179 1.00 93.94 83 ARG A N 1
ATOM 668 C CA . ARG A 1 83 ? -5.629 3.985 20.770 1.00 93.94 83 ARG A CA 1
ATOM 669 C C . ARG A 1 83 ? -5.863 2.519 21.143 1.00 93.94 83 ARG A C 1
ATOM 671 O O . ARG A 1 83 ? -5.053 1.657 20.811 1.00 93.94 83 ARG A O 1
ATOM 678 N N . LYS A 1 84 ? -6.988 2.211 21.796 1.00 93.38 84 LYS A N 1
ATOM 679 C CA . LYS A 1 84 ? -7.343 0.843 22.203 1.00 93.38 84 LYS A CA 1
ATOM 680 C C . LYS A 1 84 ? -7.589 -0.067 21.000 1.00 93.38 84 LYS A C 1
ATOM 682 O O . LYS A 1 84 ? -7.174 -1.225 21.029 1.00 93.38 84 LYS A O 1
ATOM 687 N N . ALA A 1 85 ? -8.222 0.442 19.942 1.00 92.06 85 ALA A N 1
ATOM 688 C CA . ALA A 1 85 ? -8.399 -0.298 18.698 1.00 92.06 85 ALA A CA 1
ATOM 689 C C . ALA A 1 85 ? -7.042 -0.627 18.052 1.00 92.06 85 ALA A C 1
ATOM 691 O O . ALA A 1 85 ? -6.802 -1.787 17.717 1.00 92.06 85 ALA A O 1
ATOM 692 N N . PHE A 1 86 ? -6.130 0.347 17.954 1.00 92.62 86 PHE A N 1
ATOM 693 C CA . PHE A 1 86 ? -4.783 0.131 17.409 1.00 92.62 86 PHE A CA 1
ATOM 694 C C . PHE A 1 86 ? -3.932 -0.821 18.261 1.00 92.62 86 PHE A C 1
ATOM 696 O O . PHE A 1 86 ? -3.202 -1.634 17.702 1.00 92.62 86 PHE A O 1
ATOM 703 N N . ASN A 1 87 ? -4.080 -0.817 19.589 1.00 89.69 87 ASN A N 1
ATOM 704 C CA . ASN A 1 87 ? -3.415 -1.803 20.453 1.00 89.69 87 ASN A CA 1
ATOM 705 C C . ASN A 1 87 ? -3.873 -3.244 20.172 1.00 89.69 87 ASN A C 1
ATOM 707 O O . ASN A 1 87 ? -3.096 -4.178 20.341 1.00 89.69 87 ASN A O 1
ATOM 711 N N . LYS A 1 88 ? -5.127 -3.437 19.744 1.00 88.75 88 LYS A N 1
ATOM 712 C CA . LYS A 1 88 ? -5.648 -4.756 19.348 1.00 88.75 88 LYS A CA 1
ATOM 713 C C . LYS A 1 88 ? -5.324 -5.111 17.896 1.00 88.75 88 LYS A C 1
ATOM 715 O O . LYS A 1 88 ? -5.182 -6.285 17.576 1.00 88.75 88 LYS A O 1
ATOM 720 N N . ARG A 1 89 ? -5.266 -4.115 17.010 1.00 89.50 89 ARG A N 1
ATOM 721 C CA . ARG A 1 89 ? -5.058 -4.269 15.563 1.00 89.50 89 ARG A CA 1
ATOM 722 C C . ARG A 1 89 ? -4.086 -3.197 15.071 1.00 89.50 89 ARG A C 1
ATOM 724 O O . ARG A 1 89 ? -4.497 -2.134 14.610 1.00 89.50 89 ARG A O 1
ATOM 731 N N . ALA A 1 90 ? -2.791 -3.495 15.160 1.00 88.00 90 ALA A N 1
ATOM 732 C CA . ALA A 1 90 ? -1.715 -2.519 14.959 1.00 88.00 90 ALA A CA 1
ATOM 733 C C . ALA A 1 90 ? -1.658 -1.895 13.551 1.00 88.00 90 ALA A C 1
ATOM 735 O O . ALA A 1 90 ? -1.118 -0.804 13.398 1.00 88.00 90 ALA A O 1
ATOM 736 N N . ALA A 1 91 ? -2.236 -2.550 12.540 1.00 93.25 91 ALA A N 1
ATOM 737 C CA . ALA A 1 91 ? -2.275 -2.060 11.161 1.00 93.25 91 ALA A CA 1
ATOM 738 C C . ALA A 1 91 ? -3.530 -1.225 10.825 1.00 93.25 91 ALA A C 1
ATOM 740 O O . ALA A 1 91 ? -3.654 -0.721 9.709 1.00 93.25 91 ALA A O 1
ATOM 741 N N . GLY A 1 92 ? -4.483 -1.083 11.756 1.00 95.12 92 GLY A N 1
ATOM 742 C CA . GLY A 1 92 ? -5.762 -0.419 11.489 1.00 95.12 92 GLY A CA 1
ATOM 743 C C . GLY A 1 92 ? -6.478 -1.006 10.266 1.00 95.12 92 GLY A C 1
ATOM 744 O O . GLY A 1 92 ? -6.510 -2.224 10.087 1.00 95.12 92 GLY A O 1
ATOM 745 N N . ALA A 1 93 ? -7.001 -0.139 9.394 1.00 96.75 93 ALA A N 1
ATOM 746 C CA . ALA A 1 93 ? -7.635 -0.540 8.134 1.00 96.75 93 ALA A CA 1
ATOM 747 C C . ALA A 1 93 ? -6.705 -1.324 7.191 1.00 96.75 93 ALA A C 1
ATOM 749 O O . ALA A 1 93 ? -7.176 -2.174 6.441 1.00 96.75 93 ALA A O 1
ATOM 750 N N . ALA A 1 94 ? -5.389 -1.102 7.251 1.00 96.88 94 ALA A N 1
ATOM 751 C CA . ALA A 1 94 ? -4.437 -1.812 6.398 1.00 96.88 94 ALA A CA 1
ATOM 752 C C . ALA A 1 94 ? -4.320 -3.305 6.739 1.00 96.88 94 ALA A C 1
ATOM 754 O O . ALA A 1 94 ? -3.827 -4.085 5.934 1.00 96.88 94 ALA A O 1
ATOM 755 N N . GLY A 1 95 ? -4.793 -3.707 7.925 1.00 95.06 95 GLY A N 1
ATOM 756 C CA . GLY A 1 95 ? -4.898 -5.110 8.323 1.00 95.06 95 GLY A CA 1
ATOM 757 C C . GLY A 1 95 ? -6.120 -5.836 7.755 1.00 95.06 95 GLY A C 1
ATOM 758 O O . GLY A 1 95 ? -6.331 -6.999 8.090 1.00 95.06 95 GLY A O 1
ATOM 759 N N . HIS A 1 96 ? -6.954 -5.174 6.946 1.00 97.00 96 HIS A N 1
ATOM 760 C CA . HIS A 1 96 ? -8.076 -5.826 6.278 1.00 97.00 96 HIS A CA 1
ATOM 761 C C . HIS A 1 96 ? -7.570 -6.846 5.244 1.00 97.00 96 HIS A C 1
ATOM 763 O O . HIS A 1 96 ? -6.662 -6.546 4.470 1.00 97.00 96 HIS A O 1
ATOM 769 N N . GLY A 1 97 ? -8.186 -8.033 5.190 1.00 96.62 97 GLY A N 1
ATOM 770 C CA . GLY A 1 97 ? -7.718 -9.154 4.361 1.00 96.62 97 GLY A CA 1
ATOM 771 C C . GLY A 1 97 ? -7.526 -8.797 2.884 1.00 96.62 97 GLY A C 1
ATOM 772 O O . GLY A 1 97 ? -6.475 -9.091 2.326 1.00 96.62 97 GLY A O 1
ATOM 773 N N . ASN A 1 98 ? -8.480 -8.078 2.280 1.00 97.50 98 ASN A N 1
ATOM 774 C CA . ASN A 1 98 ? -8.371 -7.642 0.879 1.00 97.50 98 ASN A CA 1
ATOM 775 C C . ASN A 1 98 ? -7.172 -6.714 0.648 1.00 97.50 98 ASN A C 1
ATOM 777 O O . ASN A 1 98 ? -6.483 -6.847 -0.352 1.00 97.50 98 ASN A O 1
ATOM 781 N N . VAL A 1 99 ? -6.887 -5.808 1.589 1.00 98.19 99 VAL A N 1
ATOM 782 C CA . VAL A 1 99 ? -5.750 -4.884 1.477 1.00 98.19 99 VAL A CA 1
ATOM 783 C C . VAL A 1 99 ? -4.437 -5.664 1.514 1.00 98.19 99 VAL A C 1
ATOM 785 O O . VAL A 1 99 ? -3.563 -5.442 0.682 1.00 98.19 99 VAL A O 1
ATOM 788 N N . VAL A 1 100 ? -4.315 -6.610 2.450 1.00 97.81 100 VAL A N 1
ATOM 789 C CA . VAL A 1 100 ? -3.135 -7.478 2.574 1.00 97.81 100 VAL A CA 1
ATOM 790 C C . VAL A 1 100 ? -2.939 -8.329 1.317 1.00 97.81 100 VAL A C 1
ATOM 792 O O . VAL A 1 100 ? -1.822 -8.416 0.812 1.00 97.81 100 VAL A O 1
ATOM 795 N N . TRP A 1 101 ? -4.016 -8.929 0.806 1.00 97.81 101 TRP A N 1
ATOM 796 C CA . TRP A 1 101 ? -3.983 -9.784 -0.381 1.00 97.81 101 TRP A CA 1
ATOM 797 C C . TRP A 1 101 ? -3.546 -9.017 -1.635 1.00 97.81 101 TRP A C 1
ATOM 799 O O . TRP A 1 101 ? -2.620 -9.456 -2.311 1.00 97.81 101 TRP A O 1
ATOM 809 N N . ILE A 1 102 ? -4.127 -7.838 -1.889 1.00 98.50 102 ILE A N 1
ATOM 810 C CA . ILE A 1 102 ? -3.762 -6.978 -3.029 1.00 98.50 102 ILE A CA 1
ATOM 811 C C . ILE A 1 102 ? -2.294 -6.568 -2.940 1.00 98.50 102 ILE A C 1
ATOM 813 O O . ILE A 1 102 ? -1.540 -6.766 -3.886 1.00 98.50 102 ILE A O 1
ATOM 817 N N . VAL A 1 103 ? -1.858 -6.042 -1.790 1.00 98.50 103 VAL A N 1
ATOM 818 C CA . VAL A 1 103 ? -0.467 -5.590 -1.625 1.00 98.50 103 VAL A CA 1
ATOM 819 C C . VAL A 1 103 ? 0.521 -6.731 -1.855 1.00 98.50 103 VAL A C 1
ATOM 821 O O . VAL A 1 103 ? 1.542 -6.516 -2.503 1.00 98.50 103 VAL A O 1
ATOM 824 N N . ARG A 1 104 ? 0.222 -7.941 -1.365 1.00 98.12 104 ARG A N 1
ATOM 825 C CA . ARG A 1 104 ? 1.077 -9.110 -1.596 1.00 98.12 104 ARG A CA 1
ATOM 826 C C . ARG A 1 104 ? 1.112 -9.510 -3.071 1.00 98.12 104 ARG A C 1
ATOM 828 O O . ARG A 1 104 ? 2.199 -9.730 -3.589 1.00 98.12 104 ARG A O 1
ATOM 835 N N . ASN A 1 105 ? -0.030 -9.583 -3.749 1.00 98.19 105 ASN A N 1
ATOM 836 C CA . ASN A 1 105 ? -0.058 -10.008 -5.150 1.00 98.19 105 ASN A CA 1
ATOM 837 C C . ASN A 1 105 ? 0.671 -9.021 -6.056 1.00 98.19 105 ASN A C 1
ATOM 839 O O . ASN A 1 105 ? 1.592 -9.422 -6.752 1.00 98.19 105 ASN A O 1
ATOM 843 N N . TYR A 1 106 ? 0.376 -7.723 -5.950 1.00 98.69 106 TYR A N 1
ATOM 844 C CA . TYR A 1 106 ? 1.053 -6.716 -6.770 1.00 98.69 106 TYR A CA 1
ATOM 845 C C . TYR A 1 106 ? 2.550 -6.594 -6.461 1.00 98.69 106 TYR A C 1
ATOM 847 O O . TYR A 1 106 ? 3.333 -6.212 -7.332 1.00 98.69 106 TYR A O 1
ATOM 855 N N . TRP A 1 107 ? 2.979 -6.944 -5.243 1.00 98.31 107 TRP A N 1
ATOM 856 C CA . TRP A 1 107 ? 4.402 -7.098 -4.948 1.00 98.31 107 TRP A CA 1
ATOM 857 C C . TRP A 1 107 ? 5.030 -8.215 -5.786 1.00 98.31 107 TRP A C 1
ATOM 859 O O . TRP A 1 107 ? 6.054 -7.997 -6.434 1.00 98.31 107 TRP A O 1
ATOM 869 N N . LEU A 1 108 ? 4.425 -9.405 -5.768 1.00 97.50 108 LEU A N 1
ATOM 870 C CA . LEU A 1 108 ? 4.926 -10.581 -6.480 1.00 97.50 108 LEU A CA 1
ATOM 871 C C . LEU A 1 108 ? 4.839 -10.401 -8.000 1.00 97.50 108 LEU A C 1
ATOM 873 O O . LEU A 1 108 ? 5.818 -10.673 -8.691 1.00 97.50 108 LEU A O 1
ATOM 877 N N . ASP A 1 109 ? 3.744 -9.835 -8.503 1.00 98.00 109 ASP A N 1
ATOM 878 C CA . ASP A 1 109 ? 3.561 -9.523 -9.922 1.00 98.00 109 ASP A CA 1
ATOM 879 C C . ASP A 1 109 ? 4.625 -8.533 -10.414 1.00 98.00 109 ASP A C 1
ATOM 881 O O . ASP A 1 109 ? 5.181 -8.700 -11.499 1.00 98.00 109 ASP A O 1
ATOM 885 N N . CYS A 1 110 ? 4.983 -7.537 -9.596 1.00 97.81 110 CYS A N 1
ATOM 886 C CA . CYS A 1 110 ? 6.088 -6.624 -9.893 1.00 97.81 110 CYS A CA 1
ATOM 887 C C . CYS A 1 110 ? 7.430 -7.373 -9.951 1.00 97.81 110 CYS A C 1
ATOM 889 O O . CYS A 1 110 ? 8.217 -7.193 -10.885 1.00 97.81 110 CYS A O 1
ATOM 891 N N . CYS A 1 111 ? 7.690 -8.268 -8.993 1.00 95.50 111 CYS A N 1
ATOM 892 C CA . CYS A 1 111 ? 8.886 -9.111 -9.009 1.00 95.50 111 CYS A CA 1
ATOM 893 C C . CYS A 1 111 ? 8.963 -10.005 -10.256 1.00 95.50 111 CYS A C 1
ATOM 895 O O . CYS A 1 111 ? 10.044 -10.145 -10.830 1.00 95.50 111 CYS A O 1
ATOM 897 N N . ASP A 1 112 ? 7.853 -10.593 -10.693 1.00 95.25 112 ASP A N 1
ATOM 898 C CA . ASP A 1 112 ? 7.809 -11.440 -11.887 1.00 95.25 112 ASP A CA 1
ATOM 899 C C . ASP A 1 112 ? 7.918 -10.626 -13.182 1.00 95.25 112 ASP A C 1
ATOM 901 O O . ASP A 1 112 ? 8.634 -11.014 -14.115 1.00 95.25 112 ASP A O 1
ATOM 905 N N . LEU A 1 113 ? 7.313 -9.438 -13.224 1.00 96.62 113 LEU A N 1
ATOM 906 C CA . LEU A 1 113 ? 7.455 -8.513 -14.343 1.00 96.62 113 LEU A CA 1
ATOM 907 C C . LEU A 1 113 ? 8.907 -8.034 -14.512 1.00 96.62 113 LEU A C 1
ATOM 909 O O . LEU A 1 113 ? 9.416 -8.009 -15.637 1.00 96.62 113 LEU A O 1
ATOM 913 N N . ASN A 1 114 ? 9.614 -7.746 -13.417 1.00 95.38 114 ASN A N 1
ATOM 914 C CA . ASN A 1 114 ? 11.038 -7.391 -13.452 1.00 95.38 114 ASN A CA 1
ATOM 915 C C . ASN A 1 114 ? 11.905 -8.487 -14.096 1.00 95.38 114 ASN A C 1
ATOM 917 O O . ASN A 1 114 ? 12.839 -8.184 -14.839 1.00 95.38 114 ASN A O 1
ATOM 921 N N . LYS A 1 115 ? 11.585 -9.769 -13.861 1.00 92.25 115 LYS A N 1
ATOM 922 C CA . LYS A 1 115 ? 12.326 -10.901 -14.455 1.00 92.25 115 LYS A CA 1
ATOM 923 C C . LYS A 1 115 ? 12.151 -10.985 -15.973 1.00 92.25 115 LYS A C 1
ATOM 925 O O . LYS A 1 115 ? 13.049 -11.461 -16.660 1.00 92.25 115 LYS A O 1
ATOM 930 N N . SER A 1 116 ? 11.000 -10.554 -16.492 1.00 89.69 116 SER A N 1
ATOM 931 C CA . SER A 1 116 ? 10.638 -10.713 -17.908 1.00 89.69 116 SER A CA 1
ATOM 932 C C . SER A 1 116 ? 10.844 -9.459 -18.764 1.00 89.69 116 SER A C 1
ATOM 934 O O . SER A 1 116 ? 10.964 -9.575 -19.983 1.00 89.69 116 SER A O 1
ATOM 936 N N . SER A 1 117 ? 10.878 -8.267 -18.161 1.00 84.50 117 SER A N 1
ATOM 937 C CA . SER A 1 117 ? 10.944 -6.993 -18.894 1.00 84.50 117 SER A CA 1
ATOM 938 C C . SER A 1 117 ? 12.369 -6.487 -19.144 1.00 84.50 117 SER A C 1
ATOM 940 O O . SER A 1 117 ? 12.570 -5.665 -20.035 1.00 84.50 117 SER A O 1
ATOM 942 N N . GLY A 1 118 ? 13.361 -6.953 -18.372 1.00 82.31 118 GLY A N 1
ATOM 943 C CA . GLY A 1 118 ? 14.724 -6.399 -18.386 1.00 82.31 118 GLY A CA 1
ATOM 944 C C . GLY A 1 118 ? 14.831 -5.004 -17.752 1.00 82.31 118 GLY A C 1
ATOM 945 O O . GLY A 1 118 ? 15.929 -4.458 -17.646 1.00 82.31 118 GLY A O 1
ATOM 946 N N . GLU A 1 119 ? 13.708 -4.440 -17.302 1.00 91.44 119 GLU A N 1
ATOM 947 C CA . GLU A 1 119 ? 13.628 -3.212 -16.528 1.00 91.44 119 GLU A CA 1
ATOM 948 C C . GLU A 1 119 ? 13.283 -3.547 -15.075 1.00 91.44 119 GLU A C 1
ATOM 950 O O . GLU A 1 119 ? 12.474 -4.430 -14.809 1.00 91.44 119 GLU A O 1
ATOM 955 N N . ILE A 1 120 ? 13.903 -2.839 -14.129 1.00 95.12 120 ILE A N 1
ATOM 956 C CA . ILE A 1 120 ? 13.677 -3.052 -12.701 1.00 95.12 120 ILE A CA 1
ATOM 957 C C . ILE A 1 120 ? 12.899 -1.870 -12.120 1.00 95.12 120 ILE A C 1
ATOM 959 O O . ILE A 1 120 ? 13.370 -0.726 -12.153 1.00 95.12 120 ILE A O 1
ATOM 963 N N . VAL A 1 121 ? 11.752 -2.175 -11.518 1.00 97.50 121 VAL A N 1
ATOM 964 C CA . VAL A 1 121 ? 10.999 -1.317 -10.600 1.00 97.50 121 VAL A CA 1
ATOM 965 C C . VAL A 1 121 ? 10.944 -2.012 -9.244 1.00 97.50 121 VAL A C 1
ATOM 967 O O . VAL A 1 121 ? 10.536 -3.166 -9.146 1.00 97.50 121 VAL A O 1
ATOM 970 N N . TYR A 1 122 ? 11.340 -1.336 -8.164 1.00 97.56 122 TYR A N 1
ATOM 971 C CA . TYR A 1 122 ? 11.178 -1.936 -6.839 1.00 97.56 122 TYR A CA 1
ATOM 972 C C . TYR A 1 122 ? 9.697 -1.966 -6.429 1.00 97.56 122 TYR A C 1
ATOM 974 O O . TYR A 1 122 ? 9.010 -0.952 -6.598 1.00 97.56 122 TYR A O 1
ATOM 982 N N . PRO A 1 123 ? 9.194 -3.072 -5.847 1.00 97.88 123 PRO A N 1
ATOM 983 C CA . PRO A 1 123 ? 7.799 -3.167 -5.423 1.00 97.88 123 PRO A CA 1
ATOM 984 C C . PRO A 1 123 ? 7.364 -2.042 -4.479 1.00 97.88 123 PRO A C 1
ATOM 986 O O . PRO A 1 123 ? 6.291 -1.475 -4.656 1.00 97.88 123 PRO A O 1
ATOM 989 N N . GLU A 1 124 ? 8.207 -1.632 -3.527 1.00 98.12 124 GLU A N 1
ATOM 990 C CA . GLU A 1 124 ? 7.902 -0.511 -2.630 1.00 98.12 124 GLU A CA 1
ATOM 991 C C . GLU A 1 124 ? 7.776 0.841 -3.359 1.00 98.12 124 GLU A C 1
ATOM 993 O O . GLU A 1 124 ? 7.043 1.729 -2.911 1.00 98.12 124 GLU A O 1
ATOM 998 N N . THR A 1 125 ? 8.452 1.002 -4.500 1.00 98.44 125 THR A N 1
ATOM 999 C CA . THR A 1 125 ? 8.304 2.180 -5.358 1.00 98.44 125 THR A CA 1
ATOM 1000 C C . THR A 1 125 ? 6.934 2.158 -6.037 1.00 98.44 125 THR A C 1
ATOM 1002 O O . THR A 1 125 ? 6.207 3.149 -5.948 1.00 98.44 125 THR A O 1
ATOM 1005 N N . LEU A 1 126 ? 6.546 1.022 -6.627 1.00 98.56 126 LEU A N 1
ATOM 1006 C CA . LEU A 1 126 ? 5.239 0.847 -7.271 1.00 98.56 126 LEU A CA 1
ATOM 1007 C C . LEU A 1 126 ? 4.085 1.016 -6.272 1.00 98.56 126 LEU A C 1
ATOM 1009 O O . LEU A 1 126 ? 3.161 1.792 -6.502 1.00 98.56 126 LEU A O 1
ATOM 1013 N N . LEU A 1 127 ? 4.165 0.339 -5.127 1.00 98.56 127 LEU A N 1
ATOM 1014 C CA . LEU A 1 127 ? 3.067 0.236 -4.164 1.00 98.56 127 LEU A CA 1
ATOM 1015 C C . LEU A 1 127 ? 2.908 1.465 -3.261 1.00 98.56 127 LEU A C 1
ATOM 1017 O O . LEU A 1 127 ? 1.866 1.631 -2.634 1.00 98.56 127 LEU A O 1
ATOM 1021 N N . LEU A 1 128 ? 3.928 2.320 -3.135 1.00 98.69 128 LEU A N 1
ATOM 1022 C CA . LEU A 1 128 ? 3.872 3.459 -2.212 1.00 98.69 128 LEU A CA 1
ATOM 1023 C C . LEU A 1 128 ? 4.443 4.751 -2.787 1.00 98.69 128 LEU A C 1
ATOM 1025 O O . LEU A 1 128 ? 3.777 5.784 -2.696 1.00 98.69 128 LEU A O 1
ATOM 1029 N N . GLN A 1 129 ? 5.638 4.736 -3.383 1.00 98.50 129 GLN A N 1
ATOM 1030 C CA . GLN A 1 129 ? 6.217 5.973 -3.923 1.00 98.50 129 GLN A CA 1
ATOM 1031 C C . GLN A 1 129 ? 5.355 6.553 -5.051 1.00 98.50 129 GLN A C 1
ATOM 1033 O O . GLN A 1 129 ? 5.120 7.761 -5.087 1.00 98.50 129 GLN A O 1
ATOM 1038 N N . TRP A 1 130 ? 4.823 5.712 -5.935 1.00 98.62 130 TRP A N 1
ATOM 1039 C CA . TRP A 1 130 ? 3.967 6.176 -7.024 1.00 98.62 130 TRP A CA 1
ATOM 1040 C C . TRP A 1 130 ? 2.596 6.662 -6.542 1.00 98.62 130 TRP A C 1
ATOM 1042 O O . TRP A 1 130 ? 2.085 7.642 -7.079 1.00 98.62 130 TRP A O 1
ATOM 1052 N N . LEU A 1 131 ? 2.044 6.108 -5.454 1.00 98.56 131 LEU A N 1
ATOM 1053 C CA . LEU A 1 131 ? 0.852 6.678 -4.806 1.00 98.56 131 LEU A CA 1
ATOM 1054 C C . LEU A 1 131 ? 1.110 8.091 -4.253 1.00 98.56 131 LEU A C 1
ATOM 1056 O O . LEU A 1 131 ? 0.238 8.964 -4.343 1.00 98.56 131 LEU A O 1
ATOM 1060 N N . ILE A 1 132 ? 2.299 8.320 -3.682 1.00 98.44 132 ILE A N 1
ATOM 1061 C CA . ILE A 1 132 ? 2.729 9.638 -3.188 1.00 98.44 132 ILE A CA 1
ATOM 1062 C C . ILE A 1 132 ? 2.830 10.621 -4.353 1.00 98.44 132 ILE A C 1
ATOM 1064 O O . ILE A 1 132 ? 2.238 11.703 -4.296 1.00 98.44 132 ILE A O 1
ATOM 1068 N N . ASP A 1 133 ? 3.524 10.227 -5.419 1.00 98.06 133 ASP A N 1
ATOM 1069 C CA . ASP A 1 133 ? 3.716 11.049 -6.614 1.00 98.06 133 ASP A CA 1
ATOM 1070 C C . ASP A 1 133 ? 2.369 11.385 -7.288 1.00 98.06 133 ASP A C 1
ATOM 1072 O O . ASP A 1 133 ? 2.129 12.535 -7.665 1.00 98.06 133 ASP A O 1
ATOM 1076 N N . ALA A 1 134 ? 1.442 10.421 -7.335 1.00 97.56 134 ALA A N 1
ATOM 1077 C CA . ALA A 1 134 ? 0.073 10.581 -7.835 1.00 97.56 134 ALA A CA 1
ATOM 1078 C C . ALA A 1 134 ? -0.875 11.311 -6.857 1.00 97.56 134 ALA A C 1
ATOM 1080 O O . ALA A 1 134 ? -2.071 11.452 -7.128 1.00 97.56 134 ALA A O 1
ATOM 1081 N N . LYS A 1 135 ? -0.368 11.785 -5.709 1.00 97.88 135 LYS A N 1
ATOM 1082 C CA . LYS A 1 135 ? -1.114 12.533 -4.679 1.00 97.88 135 LYS A CA 1
ATOM 1083 C C . LYS A 1 135 ? -2.337 11.783 -4.127 1.00 97.88 135 LYS A C 1
ATOM 1085 O O . LYS A 1 135 ? -3.302 12.412 -3.677 1.00 97.88 135 LYS A O 1
ATOM 1090 N N . LYS A 1 136 ? -2.297 10.448 -4.086 1.00 97.81 136 LYS A N 1
ATOM 1091 C CA . LYS A 1 136 ? -3.374 9.580 -3.572 1.00 97.81 136 LYS A CA 1
ATOM 1092 C C . LYS A 1 136 ? -3.352 9.504 -2.040 1.00 97.81 136 LYS A C 1
ATOM 1094 O O . LYS A 1 136 ? -3.121 8.453 -1.450 1.00 97.81 136 LYS A O 1
ATOM 1099 N N . LYS A 1 137 ? -3.574 10.646 -1.378 1.00 96.75 137 LYS A N 1
ATOM 1100 C CA . LYS A 1 137 ? -3.330 10.854 0.067 1.00 96.75 137 LYS A CA 1
ATOM 1101 C C . LYS A 1 137 ? -3.914 9.773 0.984 1.00 96.75 137 LYS A C 1
ATOM 1103 O O . LYS A 1 137 ? -3.229 9.325 1.897 1.00 96.75 137 LYS A O 1
ATOM 1108 N N . GLU A 1 138 ? -5.159 9.357 0.759 1.00 96.81 138 GLU A N 1
ATOM 1109 C CA . GLU A 1 138 ? -5.823 8.371 1.625 1.00 96.81 138 GLU A CA 1
ATOM 1110 C C . GLU A 1 138 ? -5.294 6.948 1.413 1.00 96.81 138 GLU A C 1
ATOM 1112 O O . GLU A 1 138 ? -5.138 6.213 2.385 1.00 96.81 138 GLU A O 1
ATOM 1117 N N . LEU A 1 139 ? -4.925 6.589 0.180 1.00 98.19 139 LEU A N 1
ATOM 1118 C CA . LEU A 1 139 ? -4.283 5.308 -0.121 1.00 98.19 139 LEU A CA 1
ATOM 1119 C C . LEU A 1 139 ? -2.861 5.265 0.445 1.00 98.19 139 LEU A C 1
ATOM 1121 O O . LEU A 1 139 ? -2.484 4.294 1.093 1.00 98.19 139 LEU A O 1
ATOM 1125 N N . VAL A 1 140 ? -2.107 6.363 0.325 1.00 98.31 140 VAL A N 1
ATOM 1126 C CA . VAL A 1 140 ? -0.805 6.509 0.997 1.00 98.31 140 VAL A CA 1
ATOM 1127 C C . VAL A 1 140 ? -0.957 6.316 2.506 1.00 98.31 140 VAL A C 1
ATOM 1129 O O . VAL A 1 140 ? -0.183 5.583 3.119 1.00 98.31 140 VAL A O 1
ATOM 1132 N N . ARG A 1 141 ? -1.970 6.941 3.118 1.00 97.56 141 ARG A N 1
ATOM 1133 C CA . ARG A 1 141 ? -2.244 6.796 4.551 1.00 97.56 141 ARG A CA 1
ATOM 1134 C C . ARG A 1 141 ? -2.635 5.366 4.924 1.00 97.56 141 ARG A C 1
ATOM 1136 O O . ARG A 1 141 ? -2.190 4.895 5.970 1.00 97.56 141 ARG A O 1
ATOM 1143 N N . LEU A 1 142 ? -3.423 4.688 4.088 1.00 97.81 142 LEU A N 1
ATOM 1144 C CA . LEU A 1 142 ? -3.765 3.278 4.260 1.00 97.81 142 LEU A CA 1
ATOM 1145 C C . LEU A 1 142 ? -2.494 2.426 4.288 1.00 97.81 142 LEU A C 1
ATOM 1147 O O . LEU A 1 142 ? -2.226 1.780 5.297 1.00 97.81 142 LEU A O 1
ATOM 1151 N N . ILE A 1 143 ? -1.676 2.479 3.236 1.00 98.06 143 ILE A N 1
ATOM 1152 C CA . ILE A 1 143 ? -0.464 1.657 3.130 1.00 98.06 143 ILE A CA 1
ATOM 1153 C C . ILE A 1 143 ? 0.530 1.978 4.252 1.00 98.06 143 ILE A C 1
ATOM 1155 O O . ILE A 1 143 ? 1.035 1.069 4.905 1.00 98.06 143 ILE A O 1
ATOM 1159 N N . ALA A 1 144 ? 0.737 3.257 4.580 1.00 97.25 144 ALA A N 1
ATOM 1160 C CA . ALA A 1 144 ? 1.638 3.681 5.656 1.00 97.25 144 ALA A CA 1
ATOM 1161 C C . ALA A 1 144 ? 1.256 3.151 7.056 1.00 97.25 144 ALA A C 1
ATOM 1163 O O . ALA A 1 144 ? 2.100 3.142 7.962 1.00 97.25 144 ALA A O 1
ATOM 1164 N N . CYS A 1 145 ? 0.014 2.693 7.255 1.00 95.50 145 CYS A N 1
ATOM 1165 C CA . CYS A 1 145 ? -0.399 2.042 8.499 1.00 95.50 145 CYS A CA 1
ATOM 1166 C C . CYS A 1 145 ? 0.128 0.607 8.640 1.00 95.50 145 CYS A C 1
ATOM 1168 O O . CYS A 1 145 ? 0.164 0.100 9.761 1.00 95.50 145 CYS A O 1
ATOM 1170 N N . MET A 1 146 ? 0.569 -0.044 7.558 1.00 95.31 146 MET A N 1
ATOM 1171 C CA . MET A 1 146 ? 1.149 -1.384 7.637 1.00 95.31 146 MET A CA 1
ATOM 1172 C C . MET A 1 146 ? 2.453 -1.359 8.439 1.00 95.31 146 MET A C 1
ATOM 1174 O O . MET A 1 146 ? 3.366 -0.612 8.079 1.00 95.31 146 MET A O 1
ATOM 1178 N N . PRO A 1 147 ? 2.598 -2.164 9.508 1.00 93.25 147 PRO A N 1
ATOM 1179 C CA . PRO A 1 147 ? 3.828 -2.192 10.298 1.00 93.25 147 PRO A CA 1
ATOM 1180 C C . PRO A 1 147 ? 5.031 -2.708 9.493 1.00 93.25 147 PRO A C 1
ATOM 1182 O O . PRO A 1 147 ? 6.154 -2.269 9.738 1.00 93.25 147 PRO A O 1
ATOM 1185 N N . TYR A 1 148 ? 4.784 -3.594 8.529 1.00 94.38 148 TYR A N 1
ATOM 1186 C CA . TYR A 1 148 ? 5.749 -4.181 7.605 1.00 94.38 148 TYR A CA 1
ATOM 1187 C C . TYR A 1 148 ? 5.049 -4.556 6.292 1.00 94.38 148 TYR A C 1
ATOM 1189 O O . TYR A 1 148 ? 3.823 -4.684 6.269 1.00 94.38 148 TYR A O 1
ATOM 1197 N N . TRP A 1 149 ? 5.817 -4.754 5.219 1.00 96.62 149 TRP A N 1
ATOM 1198 C CA . TRP A 1 149 ? 5.293 -5.331 3.977 1.00 96.62 149 TRP A CA 1
ATOM 1199 C C . TRP A 1 149 ? 4.842 -6.783 4.191 1.00 96.62 149 TRP A C 1
ATOM 1201 O O . TRP A 1 149 ? 5.614 -7.554 4.760 1.00 96.62 149 TRP A O 1
ATOM 1211 N N . PRO A 1 150 ? 3.632 -7.184 3.758 1.00 94.69 150 PRO A N 1
ATOM 1212 C CA . PRO A 1 150 ? 3.087 -8.523 3.994 1.00 94.69 150 PRO A CA 1
ATOM 1213 C C . PRO A 1 150 ? 3.680 -9.578 3.038 1.00 94.69 150 PRO A C 1
ATOM 1215 O O . 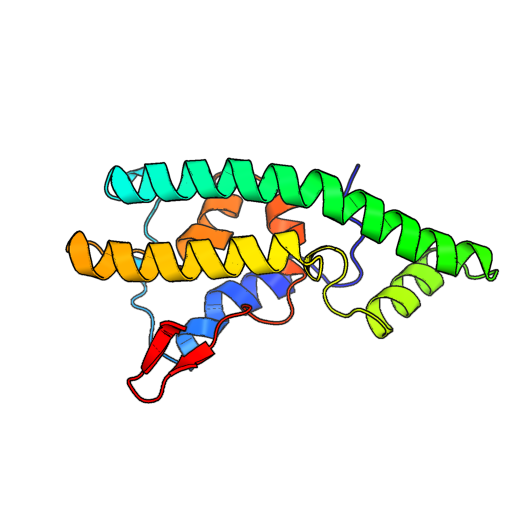PRO A 1 150 ? 2.947 -10.320 2.389 1.00 94.69 150 PRO A O 1
ATOM 1218 N N . VAL A 1 151 ? 5.008 -9.618 2.937 1.00 93.81 151 VAL A N 1
ATOM 1219 C CA . VAL A 1 151 ? 5.789 -10.466 2.027 1.00 93.81 151 VAL A CA 1
ATOM 1220 C C . VAL A 1 151 ? 7.042 -10.971 2.737 1.00 93.81 151 VAL A C 1
ATOM 1222 O O . VAL A 1 151 ? 7.591 -10.286 3.607 1.00 93.81 151 VAL A O 1
ATOM 1225 N N . GLY A 1 152 ? 7.482 -12.174 2.382 1.00 90.12 152 GLY A N 1
ATOM 1226 C CA . GLY A 1 152 ? 8.703 -12.794 2.889 1.00 90.12 152 GLY A CA 1
ATOM 1227 C C . GLY A 1 152 ? 9.702 -13.083 1.775 1.00 90.12 152 GLY A C 1
ATOM 1228 O O . GLY A 1 152 ? 9.495 -12.718 0.620 1.00 90.12 152 GLY A O 1
ATOM 1229 N N . MET A 1 153 ? 10.794 -13.748 2.139 1.00 89.94 153 MET A N 1
ATOM 1230 C CA . MET A 1 153 ? 11.694 -14.395 1.189 1.00 89.94 153 MET A CA 1
ATOM 1231 C C . MET A 1 153 ? 11.711 -15.896 1.450 1.00 89.94 153 MET A C 1
ATOM 1233 O O . MET A 1 153 ? 11.649 -16.323 2.607 1.00 89.94 153 MET A O 1
ATOM 1237 N N . ASP A 1 154 ? 11.835 -16.669 0.380 1.00 91.12 154 ASP A N 1
ATOM 1238 C CA . ASP A 1 154 ? 12.068 -18.104 0.444 1.00 91.12 154 ASP A CA 1
ATOM 1239 C C . ASP A 1 154 ? 13.557 -18.440 0.673 1.00 91.12 154 ASP A C 1
ATOM 1241 O O . ASP A 1 154 ? 14.423 -17.568 0.812 1.00 91.12 154 ASP A O 1
ATOM 1245 N N . GLU A 1 155 ? 13.867 -19.737 0.703 1.00 89.75 155 GLU A N 1
ATOM 1246 C CA . GLU A 1 155 ? 15.231 -20.259 0.864 1.00 89.75 155 GLU A CA 1
ATOM 1247 C C . GLU A 1 155 ? 16.198 -19.844 -0.260 1.00 89.75 155 GLU A C 1
ATOM 1249 O O . GLU A 1 155 ? 17.413 -19.812 -0.052 1.00 89.75 155 GLU A O 1
ATOM 1254 N N . ASN A 1 156 ? 15.669 -19.457 -1.423 1.00 89.38 156 ASN A N 1
ATOM 1255 C CA . ASN A 1 156 ? 16.422 -19.033 -2.601 1.00 89.38 156 ASN A CA 1
ATOM 1256 C C . ASN A 1 156 ? 16.572 -17.508 -2.688 1.00 89.38 156 ASN A C 1
ATOM 1258 O O . ASN A 1 156 ? 17.103 -17.002 -3.680 1.00 89.38 156 ASN A O 1
ATOM 1262 N N . ARG A 1 157 ? 16.135 -16.770 -1.655 1.00 84.69 157 ARG A N 1
ATOM 1263 C CA . ARG A 1 157 ? 16.077 -15.298 -1.627 1.00 84.69 157 ARG A CA 1
ATOM 1264 C C . ARG A 1 157 ? 15.119 -14.706 -2.666 1.00 84.69 157 ARG A C 1
ATOM 1266 O O . ARG A 1 157 ? 15.258 -13.538 -3.030 1.00 84.69 157 ARG A O 1
ATOM 1273 N N . ALA A 1 158 ? 14.148 -15.484 -3.137 1.00 87.94 158 ALA A N 1
ATOM 1274 C CA . ALA A 1 158 ? 13.049 -14.972 -3.940 1.00 87.94 158 ALA A CA 1
ATOM 1275 C C . ALA A 1 158 ? 11.924 -14.478 -3.021 1.00 87.94 158 ALA A C 1
ATOM 1277 O O . ALA A 1 158 ? 11.622 -15.095 -2.002 1.00 87.94 158 ALA A O 1
ATOM 1278 N N . TRP A 1 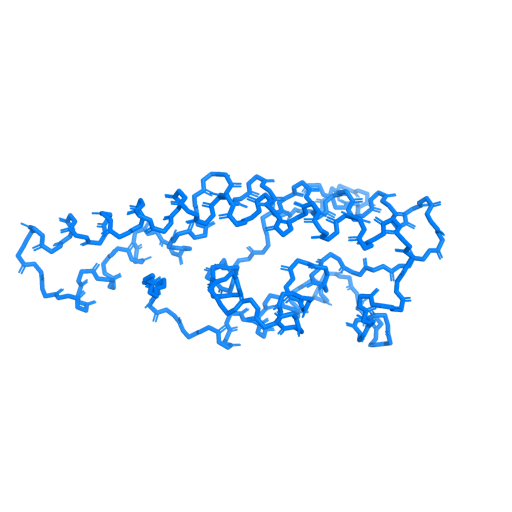159 ? 11.304 -13.351 -3.371 1.00 89.81 159 TRP A N 1
ATOM 1279 C CA . TRP A 1 159 ? 10.143 -12.834 -2.643 1.00 89.81 159 TRP A CA 1
ATOM 1280 C C . TRP A 1 159 ? 8.949 -13.799 -2.769 1.00 89.81 159 TRP A C 1
ATOM 1282 O O . TRP A 1 159 ? 8.670 -14.267 -3.874 1.00 89.81 159 TRP A O 1
ATOM 1292 N N . CYS A 1 160 ? 8.253 -14.082 -1.658 1.00 85.19 160 CYS A N 1
ATOM 1293 C CA . CYS A 1 160 ? 7.111 -15.010 -1.581 1.00 85.19 160 CYS A CA 1
ATOM 1294 C C . CYS A 1 160 ? 6.022 -14.562 -0.587 1.00 85.19 160 CYS A C 1
ATOM 1296 O O . CYS A 1 160 ? 6.352 -13.917 0.436 1.00 85.19 160 CYS A O 1
#